Protein AF-A0A820GKK8-F1 (afdb_monomer)

InterPro domains:
  IPR001024 PLAT/LH2 domain [PF01477] (5-40)
  IPR001024 PLAT/LH2 domain [PS50095] (1-46)
  IPR036392 PLAT/LH2 domain superfamily [SSF49723] (4-40)
  IPR051223 Polycystin [PTHR10877] (1-48)

Solvent-accessible surface area (backbone atoms only — not comparable to full-atom values): 4382 Å² total; per-residue (Å²): 128,70,75,99,75,47,57,42,79,40,57,63,46,80,46,69,40,89,88,75,70,47,74,46,44,27,67,61,72,43,46,34,14,78,87,40,88,86,40,38,73,76,84,91,72,60,55,80,72,77,81,70,91,75,82,85,80,88,79,83,79,81,80,128

Radius of gyration: 13.98 Å; Cα contacts (8 Å, |Δi|>4): 81; chains: 1; bounding box: 33×20×39 Å

Mean predicted aligned error: 7.55 Å

Structure (mmCIF, N/CA/C/O backbone):
data_AF-A0A820GKK8-F1
#
_entry.id   AF-A0A820GKK8-F1
#
loop_
_atom_site.group_PDB
_atom_site.id
_atom_site.type_symbol
_atom_site.label_atom_id
_atom_site.label_alt_id
_atom_site.label_comp_id
_atom_site.label_asym_id
_atom_site.label_entity_id
_atom_site.label_seq_id
_atom_site.pdbx_PDB_ins_code
_atom_site.Cartn_x
_atom_site.Cartn_y
_atom_site.Cartn_z
_atom_site.occupancy
_atom_site.B_iso_or_equiv
_atom_site.auth_seq_id
_atom_site.auth_comp_id
_atom_site.auth_asym_id
_atom_site.auth_atom_id
_atom_site.pdbx_PDB_model_num
ATOM 1 N N . ASN A 1 1 ? 10.498 7.047 -8.232 1.00 60.75 1 ASN A N 1
ATOM 2 C CA . ASN A 1 1 ? 10.833 6.032 -9.247 1.00 60.75 1 ASN A CA 1
ATOM 3 C C . ASN A 1 1 ? 12.059 6.479 -10.043 1.00 60.75 1 ASN A C 1
ATOM 5 O O . ASN A 1 1 ? 11.890 7.103 -11.082 1.00 60.75 1 ASN A O 1
ATOM 9 N N . GLY A 1 2 ? 13.273 6.271 -9.527 1.00 73.00 2 GLY A N 1
ATOM 10 C CA . GLY A 1 2 ? 14.523 6.649 -10.205 1.00 73.00 2 GLY A CA 1
ATOM 11 C C . GLY A 1 2 ? 15.618 5.612 -9.941 1.00 73.00 2 GLY A C 1
ATOM 12 O O . GLY A 1 2 ? 15.535 4.912 -8.936 1.00 73.00 2 GLY A O 1
ATOM 13 N N . GLY A 1 3 ? 16.600 5.500 -10.841 1.00 76.06 3 GLY A N 1
ATOM 14 C CA . GLY A 1 3 ? 17.628 4.447 -10.824 1.00 76.06 3 GLY A CA 1
ATOM 15 C C . GLY A 1 3 ? 17.409 3.367 -11.894 1.00 76.06 3 GLY A C 1
ATOM 16 O O . GLY A 1 3 ? 16.436 3.426 -12.640 1.00 76.06 3 GLY A O 1
ATOM 17 N N . LEU A 1 4 ? 18.332 2.401 -11.974 1.00 72.06 4 LEU A N 1
ATOM 18 C CA . LEU A 1 4 ? 18.392 1.370 -13.029 1.00 72.06 4 LEU A CA 1
ATOM 19 C C . LEU A 1 4 ? 17.281 0.307 -12.951 1.00 72.06 4 LEU A C 1
ATOM 21 O O . LEU A 1 4 ? 16.980 -0.319 -13.959 1.00 72.06 4 LEU A O 1
ATOM 25 N N . ALA A 1 5 ? 16.665 0.121 -11.783 1.00 76.69 5 ALA A N 1
ATOM 26 C CA . ALA A 1 5 ? 15.556 -0.809 -11.576 1.00 76.69 5 ALA A CA 1
ATOM 27 C C . ALA A 1 5 ? 14.646 -0.273 -10.461 1.00 76.69 5 ALA A C 1
ATOM 29 O O . ALA A 1 5 ? 14.771 -0.669 -9.302 1.00 76.69 5 ALA A O 1
ATOM 30 N N . PRO A 1 6 ? 13.788 0.714 -10.762 1.00 84.44 6 PRO A N 1
ATOM 31 C CA . PRO A 1 6 ? 13.060 1.427 -9.728 1.00 84.44 6 PRO A CA 1
ATOM 32 C C . PRO A 1 6 ? 11.737 0.743 -9.347 1.00 84.44 6 PRO A C 1
ATOM 34 O O . PRO A 1 6 ? 11.040 1.276 -8.493 1.00 84.44 6 PRO A O 1
ATOM 37 N N . GLY A 1 7 ? 11.380 -0.388 -9.968 1.00 87.75 7 GLY A N 1
ATOM 38 C CA . GLY A 1 7 ? 10.143 -1.125 -9.705 1.00 87.75 7 GLY A CA 1
ATOM 39 C C . GLY A 1 7 ? 10.176 -1.901 -8.388 1.00 87.75 7 GLY A C 1
ATOM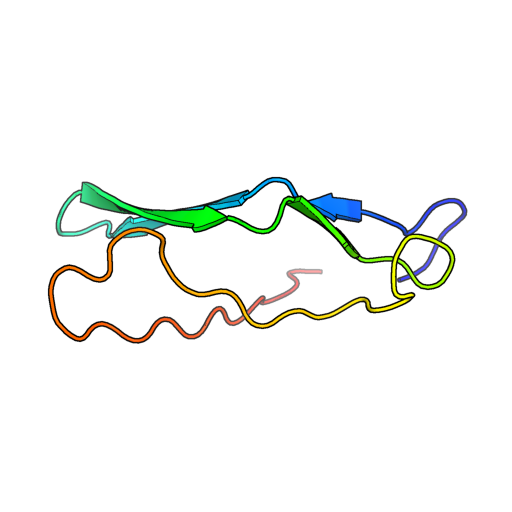 40 O O . GLY A 1 7 ? 11.177 -2.529 -8.053 1.00 87.75 7 GLY A O 1
ATOM 41 N N . TRP A 1 8 ? 9.078 -1.848 -7.632 1.00 89.44 8 TRP A N 1
ATOM 42 C CA . TRP A 1 8 ? 8.952 -2.531 -6.340 1.00 89.44 8 TRP A CA 1
ATOM 43 C C . TRP A 1 8 ? 7.785 -3.505 -6.374 1.00 89.44 8 TRP A C 1
ATOM 45 O O . TRP A 1 8 ? 6.644 -3.078 -6.531 1.00 89.44 8 TRP A O 1
ATOM 55 N N . PHE A 1 9 ? 8.036 -4.796 -6.181 1.00 89.38 9 PHE A N 1
ATOM 56 C CA . PHE A 1 9 ? 6.949 -5.730 -5.909 1.00 89.38 9 PHE A CA 1
ATOM 57 C C . PHE A 1 9 ? 6.535 -5.613 -4.441 1.00 89.38 9 PHE A C 1
ATOM 59 O O . PHE A 1 9 ? 7.350 -5.833 -3.544 1.00 89.38 9 PHE A O 1
ATOM 66 N N . LEU A 1 10 ? 5.276 -5.254 -4.193 1.00 91.19 10 LEU A N 1
ATOM 67 C CA . LEU A 1 10 ? 4.726 -5.137 -2.847 1.00 91.19 10 LEU A CA 1
ATOM 68 C C . LEU A 1 10 ? 3.732 -6.275 -2.599 1.00 91.19 10 LEU A C 1
ATOM 70 O O . LEU A 1 10 ? 2.648 -6.279 -3.178 1.00 91.19 10 LEU A O 1
ATOM 74 N N . ASP A 1 11 ? 4.083 -7.203 -1.708 1.00 93.62 11 ASP A N 1
ATOM 75 C CA . ASP A 1 11 ? 3.186 -8.273 -1.243 1.00 93.62 11 ASP A CA 1
ATOM 76 C C . ASP A 1 11 ? 2.086 -7.698 -0.335 1.00 93.62 11 ASP A C 1
ATOM 78 O O . ASP A 1 11 ? 0.904 -7.703 -0.686 1.00 93.62 11 ASP A O 1
ATOM 82 N N . ARG A 1 12 ? 2.470 -7.100 0.798 1.00 91.38 12 ARG A N 1
ATOM 83 C CA . ARG A 1 12 ? 1.542 -6.536 1.790 1.00 91.38 12 ARG A CA 1
ATOM 84 C C . ARG A 1 12 ? 2.200 -5.482 2.672 1.00 91.38 12 ARG A C 1
ATOM 86 O O . ARG A 1 12 ? 3.423 -5.430 2.780 1.00 91.38 12 ARG A O 1
ATOM 93 N N . ILE A 1 13 ? 1.373 -4.690 3.348 1.00 91.06 13 ILE A N 1
ATOM 94 C CA . ILE A 1 13 ? 1.782 -3.785 4.428 1.00 91.06 13 ILE A CA 1
ATOM 95 C C . ILE A 1 13 ? 1.207 -4.315 5.743 1.00 91.06 13 ILE A C 1
ATOM 97 O O . ILE A 1 13 ? 0.036 -4.689 5.800 1.00 91.06 13 ILE A O 1
ATOM 101 N N . LEU A 1 14 ? 2.029 -4.338 6.792 1.00 90.38 14 LEU A N 1
ATOM 102 C CA . LEU A 1 14 ? 1.611 -4.624 8.163 1.00 90.38 14 LEU A CA 1
ATOM 103 C C . LEU A 1 14 ? 1.771 -3.349 8.990 1.00 90.38 14 LEU A C 1
ATOM 105 O O . LEU A 1 14 ? 2.845 -2.750 8.989 1.00 90.38 14 LEU A O 1
ATOM 109 N N . ILE A 1 15 ? 0.710 -2.932 9.674 1.00 88.44 15 ILE A N 1
ATOM 110 C CA . ILE A 1 15 ? 0.726 -1.784 10.587 1.00 88.44 15 ILE A CA 1
ATOM 111 C C . ILE A 1 15 ? 0.397 -2.287 11.981 1.00 88.44 15 ILE A C 1
ATOM 113 O O . ILE A 1 15 ? -0.661 -2.877 12.173 1.00 88.44 15 ILE A O 1
ATOM 117 N N . GLU A 1 16 ? 1.270 -2.022 12.944 1.00 87.69 16 GLU A N 1
ATOM 118 C CA . GLU A 1 16 ? 1.001 -2.278 14.356 1.00 87.69 16 GLU A CA 1
ATOM 119 C C . GLU A 1 16 ? 0.567 -0.982 15.045 1.00 87.69 16 GLU A C 1
ATOM 121 O O . GLU A 1 16 ? 1.252 0.041 14.977 1.00 87.69 16 GLU A O 1
ATOM 126 N N . ASP A 1 17 ? -0.583 -1.015 15.713 1.00 86.94 17 ASP A N 1
ATOM 127 C CA . ASP A 1 17 ? -0.972 0.040 16.644 1.00 86.94 17 ASP A CA 1
ATOM 128 C C . ASP A 1 17 ? -0.194 -0.141 17.948 1.00 86.94 17 ASP A C 1
ATOM 130 O O . ASP A 1 17 ? -0.439 -1.080 18.699 1.00 86.94 17 ASP A O 1
ATOM 134 N N . VAL A 1 18 ? 0.724 0.781 18.228 1.00 89.69 18 VAL A N 1
ATOM 135 C CA . VAL A 1 18 ? 1.618 0.733 19.397 1.00 89.69 18 VAL A CA 1
ATOM 136 C C . VAL A 1 18 ? 0.897 0.716 20.746 1.00 89.69 18 VAL A C 1
ATOM 138 O O . VAL A 1 18 ? 1.494 0.319 21.739 1.00 89.69 18 VAL A O 1
ATOM 141 N N . ASN A 1 19 ? -0.366 1.151 20.806 1.00 90.81 19 ASN A N 1
ATOM 142 C CA . ASN A 1 19 ? -1.129 1.172 22.054 1.00 90.81 19 ASN A CA 1
ATOM 143 C C . ASN A 1 19 ? -1.909 -0.126 22.268 1.00 90.81 19 ASN A C 1
ATOM 145 O O . ASN A 1 19 ? -2.088 -0.561 23.402 1.00 90.81 19 ASN A O 1
ATOM 149 N N . THR A 1 20 ? -2.419 -0.719 21.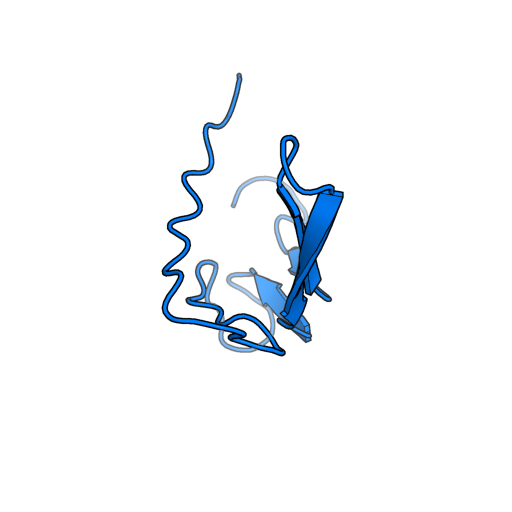186 1.00 89.31 20 THR A N 1
ATOM 150 C CA . THR A 1 20 ? -3.287 -1.908 21.252 1.00 89.31 20 THR A CA 1
ATOM 151 C C . THR A 1 20 ? -2.579 -3.197 20.840 1.00 89.31 20 THR A C 1
ATOM 153 O O . THR A 1 20 ? -3.151 -4.273 20.997 1.00 89.31 20 THR A O 1
ATOM 156 N N . HIS A 1 21 ? -1.360 -3.096 20.299 1.00 88.12 21 HIS A N 1
ATOM 157 C CA . HIS A 1 21 ? -0.611 -4.163 19.627 1.00 88.12 21 HIS A CA 1
ATOM 158 C C . HIS A 1 21 ? -1.406 -4.872 18.519 1.00 88.12 21 HIS A C 1
ATOM 160 O O . HIS A 1 21 ? -1.100 -5.997 18.120 1.00 88.12 21 HIS A O 1
ATOM 166 N N . HIS A 1 22 ? -2.452 -4.221 18.007 1.00 87.19 22 HIS A N 1
ATOM 167 C CA . HIS A 1 22 ? -3.254 -4.770 16.929 1.00 87.19 22 HIS A CA 1
ATOM 168 C C . HIS A 1 22 ? -2.518 -4.605 15.602 1.00 87.19 22 HIS A C 1
ATOM 170 O O . HIS A 1 22 ? -2.061 -3.507 15.276 1.00 87.19 22 HIS A O 1
ATOM 176 N N . ILE A 1 23 ? -2.452 -5.686 14.822 1.00 87.69 23 ILE A N 1
ATOM 177 C CA . ILE A 1 23 ? -1.797 -5.708 13.514 1.00 87.69 23 ILE A CA 1
ATOM 178 C C . ILE A 1 23 ? -2.852 -5.639 12.41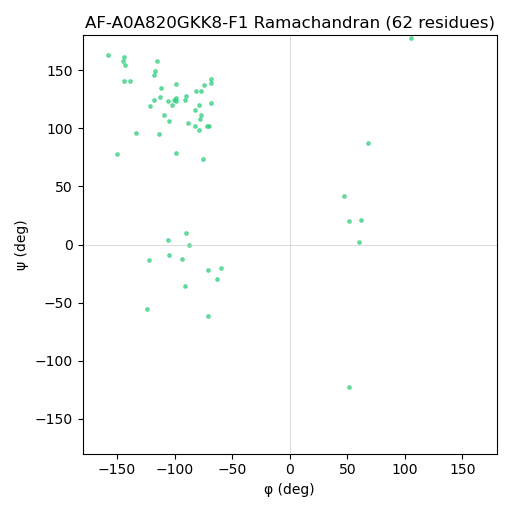1 1.00 87.69 23 ILE A C 1
ATOM 180 O O . ILE A 1 23 ? -3.683 -6.534 12.269 1.00 87.69 23 ILE A O 1
ATOM 184 N N . TYR A 1 24 ? -2.775 -4.599 11.588 1.00 87.88 24 TYR A N 1
ATOM 185 C CA . TYR A 1 24 ? -3.595 -4.421 10.396 1.00 87.88 24 TYR A CA 1
ATOM 186 C C . TYR A 1 24 ? -2.808 -4.861 9.157 1.00 87.88 24 TYR A C 1
ATOM 188 O O . TYR A 1 24 ? -1.719 -4.352 8.888 1.00 87.88 24 TYR A O 1
ATOM 196 N N . GLU A 1 25 ? -3.367 -5.802 8.393 1.00 90.56 25 GLU A N 1
ATOM 197 C CA . GLU A 1 25 ? -2.787 -6.311 7.143 1.00 90.56 25 GLU A CA 1
ATOM 198 C C . GLU A 1 25 ? -3.462 -5.658 5.931 1.00 90.56 25 GLU A C 1
ATOM 200 O O . GLU A 1 25 ? -4.677 -5.764 5.769 1.00 90.56 25 GLU A O 1
ATOM 205 N N . PHE A 1 26 ? -2.672 -5.041 5.052 1.00 91.44 26 PHE A N 1
ATOM 206 C CA . PHE A 1 26 ? -3.112 -4.467 3.778 1.00 91.44 26 PHE A CA 1
ATOM 207 C C . PHE A 1 26 ? -2.480 -5.263 2.627 1.00 91.44 26 PHE A C 1
ATOM 209 O O . PHE A 1 26 ? -1.325 -5.002 2.269 1.00 91.44 26 PHE A O 1
ATOM 216 N N . PRO A 1 27 ? -3.182 -6.258 2.060 1.00 91.44 27 PRO A N 1
ATOM 217 C CA . PRO A 1 27 ? -2.664 -7.030 0.936 1.00 91.44 27 PRO A CA 1
ATOM 218 C C . PRO A 1 27 ? -2.576 -6.160 -0.327 1.00 91.44 27 PRO A C 1
ATOM 220 O O . PRO A 1 27 ? -3.487 -5.386 -0.614 1.00 91.44 27 PRO A O 1
ATOM 223 N N . CYS A 1 28 ? -1.492 -6.303 -1.092 1.00 91.62 28 CYS A N 1
ATOM 224 C CA . CYS A 1 28 ? -1.257 -5.583 -2.346 1.00 91.62 28 CYS A CA 1
ATOM 225 C C . CYS A 1 28 ? -0.996 -6.547 -3.513 1.00 91.62 28 CYS A C 1
ATOM 227 O O . CYS A 1 28 ? -1.722 -6.503 -4.503 1.00 91.62 28 CYS A O 1
ATOM 229 N N . ASN A 1 29 ? -0.010 -7.442 -3.379 1.00 92.31 29 ASN A N 1
ATOM 230 C CA . ASN A 1 29 ? 0.418 -8.429 -4.381 1.00 92.31 29 ASN A CA 1
ATOM 231 C C . ASN A 1 29 ? 0.603 -7.862 -5.798 1.00 92.31 29 ASN A C 1
ATOM 233 O O . ASN A 1 29 ? 0.192 -8.479 -6.782 1.00 92.31 29 ASN A O 1
ATOM 237 N N . ARG A 1 30 ? 1.192 -6.666 -5.910 1.00 90.69 30 ARG A N 1
ATOM 238 C CA . ARG A 1 30 ? 1.342 -5.958 -7.191 1.00 90.69 30 ARG A CA 1
ATOM 239 C C . ARG A 1 30 ? 2.634 -5.162 -7.300 1.00 90.69 30 ARG A C 1
ATOM 241 O O . ARG A 1 30 ? 3.223 -4.756 -6.297 1.00 90.69 30 ARG A O 1
ATOM 248 N N . TRP A 1 31 ? 3.036 -4.889 -8.540 1.00 90.94 31 TRP A N 1
ATOM 249 C CA . TRP A 1 31 ? 4.220 -4.086 -8.850 1.00 90.94 31 TRP A CA 1
ATOM 250 C C . TRP A 1 31 ? 3.931 -2.590 -8.768 1.00 90.94 31 TRP A C 1
ATOM 252 O O . TRP A 1 31 ? 2.971 -2.106 -9.345 1.00 90.94 31 TRP A O 1
ATOM 262 N N . LEU A 1 32 ? 4.774 -1.827 -8.087 1.00 89.81 32 LEU A N 1
ATOM 263 C CA . LEU A 1 32 ? 4.795 -0.367 -8.105 1.00 89.81 32 LEU A CA 1
ATOM 264 C C . LEU A 1 32 ? 5.889 0.081 -9.072 1.00 89.81 32 LEU A C 1
ATOM 266 O O . LEU A 1 32 ? 7.007 0.405 -8.671 1.00 89.81 32 LEU A O 1
ATOM 270 N N . ALA A 1 33 ? 5.587 0.028 -10.362 1.00 88.00 33 ALA A N 1
ATOM 271 C CA . ALA A 1 33 ? 6.554 0.232 -11.433 1.00 88.00 33 ALA A CA 1
ATOM 272 C C . ALA A 1 33 ? 5.899 0.973 -12.603 1.00 88.00 33 ALA A C 1
ATOM 274 O O . ALA A 1 33 ? 4.678 1.023 -12.701 1.00 88.00 33 ALA A O 1
ATOM 275 N N . LYS A 1 34 ? 6.698 1.578 -13.489 1.00 87.44 34 LYS A N 1
ATOM 276 C CA . LYS A 1 34 ? 6.182 2.236 -14.712 1.00 87.44 34 LYS A CA 1
ATOM 277 C C . LYS A 1 34 ? 6.200 1.305 -15.929 1.00 87.44 34 LYS A C 1
ATOM 279 O O . LYS A 1 34 ? 5.640 1.632 -16.972 1.00 87.44 34 LYS A O 1
ATOM 284 N N . ASP A 1 35 ? 6.889 0.188 -15.790 1.00 88.25 35 ASP A N 1
ATOM 285 C CA . ASP A 1 35 ? 7.272 -0.772 -16.814 1.00 88.25 35 ASP A CA 1
ATOM 286 C C . ASP A 1 35 ? 6.752 -2.189 -16.528 1.00 88.25 35 ASP A C 1
ATOM 288 O O . ASP A 1 35 ? 6.703 -2.990 -17.454 1.00 88.25 35 ASP A O 1
ATOM 292 N N . GLU A 1 36 ? 6.268 -2.458 -15.310 1.00 88.44 36 GLU A N 1
ATOM 293 C CA . GLU A 1 36 ? 5.660 -3.735 -14.904 1.00 88.44 36 GLU A CA 1
ATOM 294 C C . GLU A 1 36 ? 4.168 -3.582 -14.552 1.00 88.44 36 GLU A C 1
ATOM 296 O O . GLU A 1 36 ? 3.706 -2.496 -14.181 1.00 88.44 36 GLU A O 1
ATOM 301 N N . ASP A 1 37 ? 3.430 -4.695 -14.626 1.00 88.81 37 ASP A N 1
ATOM 302 C CA . ASP A 1 37 ? 2.006 -4.824 -14.262 1.00 88.81 37 ASP A CA 1
ATOM 303 C C . ASP A 1 37 ? 1.115 -3.757 -14.941 1.00 88.81 37 ASP A C 1
ATOM 305 O O . ASP A 1 37 ? 1.094 -3.639 -16.168 1.00 88.81 37 ASP A O 1
ATOM 309 N N . ASP A 1 38 ? 0.384 -2.950 -14.170 1.00 89.56 38 ASP A N 1
ATOM 310 C CA . ASP A 1 38 ? -0.498 -1.891 -14.676 1.00 89.56 38 ASP A CA 1
ATOM 311 C C . ASP A 1 38 ? 0.198 -0.528 -14.840 1.00 89.56 38 ASP A C 1
ATOM 313 O O . ASP A 1 38 ? -0.465 0.478 -15.105 1.00 89.56 38 ASP A O 1
ATOM 317 N N . LYS A 1 39 ? 1.531 -0.486 -14.709 1.00 89.44 39 LYS A N 1
ATOM 318 C CA . LYS A 1 39 ? 2.366 0.718 -14.847 1.00 89.44 39 LYS A CA 1
ATOM 319 C C . LYS A 1 39 ? 2.052 1.823 -13.827 1.00 89.44 39 LYS A C 1
ATOM 321 O O . LYS A 1 39 ? 2.386 2.992 -14.052 1.00 89.44 39 LYS A O 1
ATOM 326 N N . GLN A 1 40 ? 1.415 1.477 -12.705 1.00 87.81 40 GLN A N 1
ATOM 327 C CA . GLN A 1 40 ? 1.110 2.408 -11.621 1.00 87.81 40 GLN A CA 1
ATOM 328 C C . GLN A 1 40 ? 2.132 2.307 -10.485 1.00 87.81 40 GLN A C 1
ATOM 330 O O . GLN A 1 40 ? 2.508 1.227 -10.043 1.00 87.81 40 GLN A O 1
ATOM 335 N N . ILE A 1 41 ? 2.540 3.462 -9.953 1.0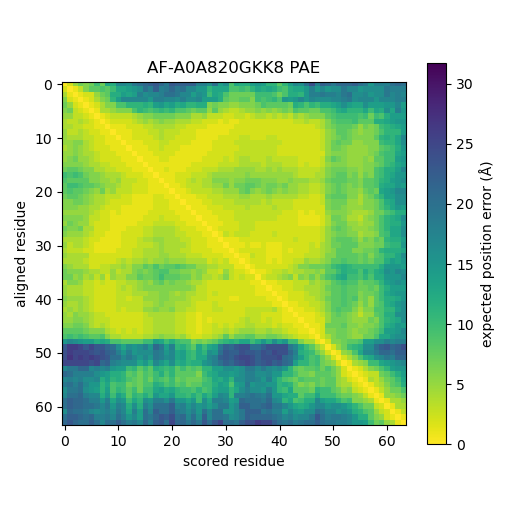0 86.94 41 ILE A N 1
ATOM 336 C CA . ILE A 1 41 ? 3.474 3.571 -8.814 1.00 86.94 41 ILE A CA 1
ATOM 337 C C . ILE A 1 41 ? 2.783 3.962 -7.498 1.00 86.94 41 ILE A C 1
ATOM 339 O O . ILE A 1 41 ? 3.454 4.194 -6.497 1.00 86.94 41 ILE A O 1
ATOM 343 N N . ALA A 1 42 ? 1.455 4.074 -7.500 1.00 88.25 42 ALA A N 1
ATOM 344 C CA . ALA A 1 42 ? 0.643 4.420 -6.339 1.00 88.25 42 ALA A CA 1
ATOM 345 C C . ALA A 1 42 ? -0.618 3.551 -6.329 1.00 88.25 42 ALA A C 1
ATOM 347 O O . ALA A 1 42 ? -1.183 3.271 -7.386 1.00 88.25 42 ALA A O 1
ATOM 348 N N . ARG A 1 43 ? -1.043 3.104 -5.143 1.00 87.31 43 ARG A N 1
ATOM 349 C CA . ARG A 1 43 ? -2.199 2.216 -4.962 1.00 87.31 43 ARG A CA 1
ATOM 350 C C . ARG A 1 43 ? -2.940 2.571 -3.679 1.00 87.31 43 ARG A C 1
ATOM 352 O O . ARG A 1 43 ? -2.309 2.862 -2.667 1.00 87.31 43 ARG A O 1
ATOM 359 N N . LEU A 1 44 ? -4.268 2.513 -3.731 1.00 87.25 44 LEU A N 1
ATOM 360 C CA . LEU A 1 44 ? -5.124 2.578 -2.550 1.00 87.25 44 LEU A CA 1
ATOM 361 C C . LEU A 1 44 ? -5.368 1.148 -2.056 1.00 87.25 44 LEU A C 1
ATOM 363 O O . LEU A 1 44 ? -5.824 0.308 -2.831 1.00 87.25 44 LEU A O 1
ATOM 367 N N . LEU A 1 45 ? -5.046 0.873 -0.792 1.00 87.50 45 LEU A N 1
ATOM 368 C CA . LEU A 1 45 ? -5.204 -0.446 -0.177 1.00 87.50 45 LEU A CA 1
ATOM 369 C C . LEU A 1 45 ? -6.204 -0.378 0.976 1.00 87.50 45 LEU A C 1
ATOM 371 O O . LEU A 1 45 ? -6.298 0.633 1.670 1.00 87.50 45 LEU A O 1
ATOM 375 N N . PHE A 1 46 ? -6.904 -1.486 1.202 1.00 85.56 46 PHE A N 1
ATOM 376 C CA . PHE A 1 46 ? -7.848 -1.647 2.303 1.00 85.56 46 PHE A CA 1
ATOM 377 C C . PHE A 1 46 ? -7.384 -2.781 3.222 1.00 85.56 46 PHE A C 1
ATOM 379 O O . PHE A 1 46 ? -6.799 -3.754 2.735 1.00 85.56 46 PHE A O 1
ATOM 386 N N . PRO A 1 47 ? -7.618 -2.673 4.539 1.00 87.44 47 PRO A N 1
ATOM 387 C CA . PRO A 1 47 ? -7.221 -3.713 5.472 1.00 87.44 47 PRO A CA 1
ATOM 388 C C . PRO A 1 47 ? -8.063 -4.977 5.255 1.00 87.44 47 PRO A C 1
ATOM 390 O O . PRO A 1 47 ? -9.265 -4.906 5.000 1.00 87.44 47 PRO A O 1
ATOM 393 N N . LYS A 1 48 ? -7.439 -6.149 5.396 1.00 84.69 48 LYS A N 1
ATOM 394 C CA . LYS A 1 48 ? -8.067 -7.466 5.192 1.00 84.69 48 LYS A CA 1
ATOM 395 C C . LYS A 1 48 ? -9.209 -7.755 6.172 1.00 84.69 48 LYS A C 1
ATOM 397 O O . LYS A 1 48 ? -10.144 -8.470 5.828 1.00 84.69 48 LYS A O 1
ATOM 402 N N . ALA A 1 49 ? -9.141 -7.197 7.376 1.00 72.81 49 ALA A N 1
ATOM 403 C CA . ALA A 1 49 ? -10.193 -7.270 8.378 1.00 72.81 49 ALA A CA 1
ATOM 404 C C . ALA A 1 49 ? -10.402 -5.868 8.955 1.00 72.81 49 ALA A C 1
ATOM 406 O O . ALA A 1 49 ? -9.671 -5.426 9.837 1.00 72.81 49 ALA A O 1
ATOM 407 N N . ALA A 1 50 ? -11.382 -5.139 8.426 1.00 59.47 50 ALA A N 1
ATOM 408 C CA . ALA A 1 50 ? -11.853 -3.907 9.041 1.00 59.47 50 ALA A CA 1
ATOM 409 C C . ALA A 1 50 ? -12.716 -4.265 10.263 1.00 59.47 50 ALA A C 1
ATOM 411 O O . ALA A 1 50 ? -13.942 -4.185 10.214 1.00 59.47 50 ALA A O 1
ATOM 412 N N . THR A 1 51 ? -12.099 -4.709 11.359 1.00 54.62 51 THR A N 1
ATOM 413 C CA . THR A 1 51 ? -12.781 -4.696 12.655 1.00 54.62 51 THR A CA 1
ATOM 414 C C . THR A 1 51 ? -12.885 -3.241 13.100 1.00 54.62 51 THR A C 1
ATOM 416 O O . THR A 1 51 ? -11.906 -2.632 13.517 1.00 54.62 51 THR A O 1
ATOM 419 N N . GLU A 1 52 ? -14.094 -2.704 12.921 1.00 56.03 52 GLU A N 1
ATOM 420 C CA . GLU A 1 52 ? -14.596 -1.423 13.427 1.00 56.03 52 GLU A CA 1
ATOM 421 C C . GLU A 1 52 ? -13.961 -0.160 12.826 1.00 56.03 52 GLU A C 1
ATOM 423 O O . GLU A 1 52 ? -13.040 0.424 13.382 1.00 56.03 52 GLU A O 1
ATOM 428 N N . GLY A 1 53 ? -14.520 0.315 11.705 1.00 56.12 53 GLY A N 1
ATOM 429 C CA . GLY A 1 53 ? -14.594 1.746 11.355 1.00 56.12 53 GLY A CA 1
ATOM 430 C C . GLY A 1 53 ? -13.291 2.546 11.193 1.00 56.12 53 GLY A C 1
ATOM 431 O O . GLY A 1 53 ? -13.355 3.748 10.933 1.00 56.12 53 GLY A O 1
ATOM 432 N N . LYS A 1 54 ? -12.112 1.935 11.329 1.00 61.25 54 LYS A N 1
ATOM 433 C CA . LYS A 1 54 ? -10.825 2.633 11.262 1.00 61.25 54 LYS A CA 1
ATOM 434 C C . LYS A 1 54 ? -10.392 2.836 9.813 1.00 61.25 54 LYS A C 1
ATOM 436 O O . LYS A 1 54 ? -10.122 1.885 9.082 1.00 61.25 54 LYS A O 1
ATOM 441 N N . SER A 1 55 ? -10.307 4.103 9.416 1.00 63.97 55 SER A N 1
ATOM 442 C CA . SER A 1 55 ? -9.684 4.528 8.160 1.00 63.97 55 SER A CA 1
ATOM 443 C C . SER A 1 55 ? -8.204 4.806 8.403 1.00 63.97 55 SER A C 1
ATOM 445 O O . SER A 1 55 ? -7.862 5.568 9.305 1.00 63.97 55 SER A O 1
ATOM 447 N N . PHE A 1 56 ? -7.329 4.208 7.598 1.00 65.94 56 PHE A N 1
ATOM 448 C CA . PHE A 1 56 ? -5.886 4.430 7.674 1.00 65.94 56 PHE A CA 1
ATOM 449 C C . PHE A 1 56 ? -5.437 5.308 6.506 1.00 65.94 56 PHE A C 1
ATOM 451 O O . PHE A 1 56 ? -5.644 4.955 5.347 1.00 65.94 56 PHE A O 1
ATOM 458 N N . PHE A 1 57 ? -4.795 6.435 6.814 1.00 63.25 57 PHE A N 1
ATOM 459 C CA . PHE A 1 57 ? -4.093 7.266 5.836 1.00 63.25 57 PHE A CA 1
ATOM 460 C C . PHE A 1 57 ? -2.596 7.030 6.011 1.00 63.25 57 PHE A C 1
ATOM 462 O O . PHE A 1 57 ? -2.006 7.475 6.994 1.00 63.25 57 PHE A O 1
ATOM 469 N N . ILE A 1 58 ? -1.973 6.302 5.085 1.00 64.81 58 ILE A N 1
ATOM 470 C CA . ILE A 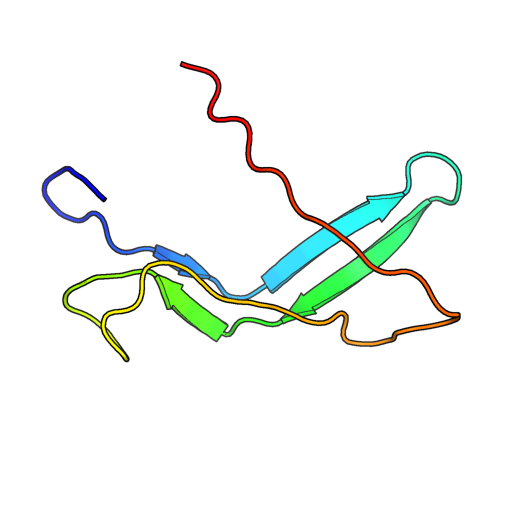1 58 ? -0.524 6.093 5.129 1.00 64.81 58 ILE A CA 1
ATOM 471 C C . ILE A 1 58 ? 0.154 7.318 4.508 1.00 64.81 58 ILE A C 1
ATOM 473 O O . ILE A 1 58 ? 0.190 7.467 3.288 1.00 64.81 58 ILE A O 1
ATOM 477 N N . LEU A 1 59 ? 0.679 8.206 5.355 1.00 54.09 59 LEU A N 1
ATOM 478 C CA . LEU A 1 59 ? 1.558 9.299 4.940 1.00 54.09 59 LEU A CA 1
ATOM 479 C C . LEU A 1 59 ? 2.999 8.785 4.946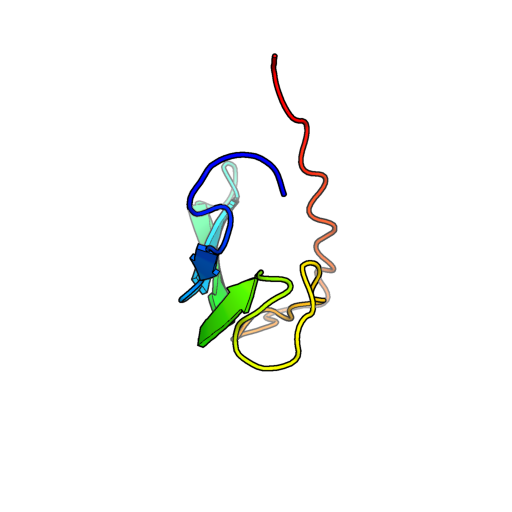 1.00 54.09 59 LEU A C 1
ATOM 481 O O . LEU A 1 59 ? 3.601 8.588 5.998 1.00 54.09 59 LEU A O 1
ATOM 485 N N . GLY A 1 60 ? 3.548 8.519 3.764 1.00 47.44 60 GLY A N 1
ATOM 486 C CA . GLY A 1 60 ? 4.958 8.168 3.628 1.00 47.44 60 GLY A CA 1
ATOM 487 C C . GLY A 1 60 ? 5.830 9.419 3.704 1.00 47.44 60 GLY A C 1
ATOM 488 O O . GLY A 1 60 ? 6.002 10.098 2.694 1.00 47.44 60 GLY A O 1
ATOM 489 N N . GLU A 1 61 ? 6.411 9.724 4.865 1.00 35.88 61 GLU A N 1
ATOM 490 C CA . GLU A 1 61 ? 7.501 10.700 4.934 1.00 35.88 61 GLU A CA 1
ATOM 491 C C . GLU A 1 61 ? 8.802 10.042 4.469 1.00 35.88 61 GLU A C 1
ATOM 493 O O . GLU A 1 61 ? 9.393 9.205 5.154 1.00 35.88 61 GLU A O 1
ATOM 498 N N . LYS A 1 62 ? 9.272 10.426 3.280 1.00 38.53 62 LYS A N 1
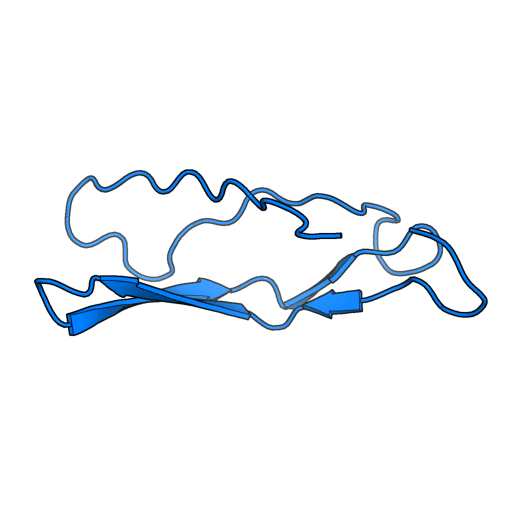ATOM 499 C CA . LYS A 1 62 ? 10.628 10.093 2.850 1.00 38.53 62 LYS A CA 1
ATOM 500 C C . LYS A 1 62 ? 11.607 10.918 3.690 1.00 38.53 62 LYS A C 1
ATOM 502 O O . LYS A 1 62 ? 11.810 12.096 3.407 1.00 38.53 62 LYS A O 1
ATOM 507 N N . LYS A 1 63 ? 12.228 10.306 4.702 1.00 37.97 63 LYS A N 1
ATOM 508 C CA . LYS A 1 63 ? 13.446 10.868 5.298 1.00 37.97 63 LYS A CA 1
ATOM 509 C C . LYS A 1 63 ? 14.573 10.769 4.268 1.00 37.97 63 LYS A C 1
ATOM 511 O O . LYS A 1 63 ? 14.827 9.687 3.739 1.00 37.97 63 LYS A O 1
ATOM 516 N N . ASN A 1 64 ? 15.142 11.927 3.935 1.00 42.56 64 ASN A N 1
ATOM 517 C CA . ASN A 1 64 ? 16.360 12.047 3.133 1.00 42.56 64 ASN A CA 1
ATOM 518 C C . ASN A 1 64 ? 17.561 11.474 3.879 1.00 42.56 64 ASN A C 1
ATOM 520 O O . ASN A 1 64 ? 17.587 11.613 5.123 1.00 42.56 64 ASN A O 1
#

Nearest PDB structures (foldseek):
  3cwz-assembly1_B  TM=8.942E-01  e=3.481E-02  Mus musculus

pLDDT: mean 7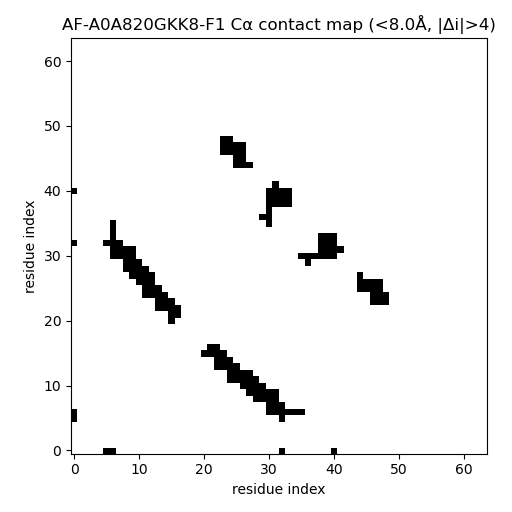9.02, std 15.9, range 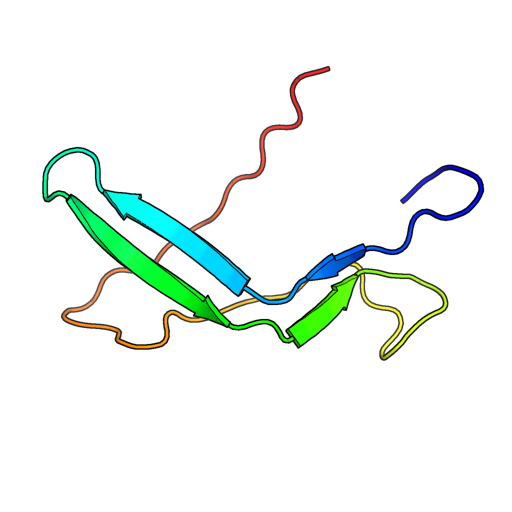[35.88, 93.62]

Foldseek 3Di:
DDDDDPKDQDQWDWDADPVPRDIWIWGDRDILACPDDPNHNDDDTDTPDPPDDDDDDDDDDDDD

Sequence (64 aa):
NGGLAPGWFLDRILIEDVNTHHIYEFPCNRWLAKDEDDKQIARLLFPKAATEGKSFFILGEKKN

Secondary structure (DSSP, 8-state):
--SS---EEEEEEEEE-TTT-PEEEEEEEEEE-SSSTTS-S------S---SS-----------

Organism: NCBI:txid392033